Protein AF-A0A382X7Q1-F1 (afdb_monomer_lite)

Radius of gyration: 12.15 Å; chains: 1; bounding box: 29×17×39 Å

InterPro domains:
  IPR037143 4'-phosphopantetheinyl transferase domain superfamily [G3DSA:3.90.470.20] (1-47)
  IPR037143 4'-phosphopantetheinyl transferase domain superfamily [SSF56214] (2-45)

Foldseek 3Di:
DPCVQWDWDQDPVRATATHGNDDAQWGKGKDWDDDPPDIDMDMDTGHDD

Sequence (49 aa):
IDLRSIRIINNADGSPYVNLDLEYNGSVKVSISHTETHAIAFALSELNH

Secondary structure (DSSP, 8-state):
--GGGEEEEE-TTS-EEEEESS--SEEEEEEEEE-SS-EEEEEEEEE--

pLDDT: mean 92.39, std 6.15, range [64.25, 97.88]

Structure (mmCIF, N/CA/C/O backbone):
data_AF-A0A382X7Q1-F1
#
_entry.id   AF-A0A382X7Q1-F1
#
loop_
_atom_site.group_PDB
_atom_site.id
_atom_site.type_symbol
_atom_site.label_atom_id
_atom_site.label_alt_id
_atom_site.label_comp_id
_atom_site.label_asym_id
_atom_site.label_entity_id
_atom_site.label_seq_id
_atom_site.pdbx_PDB_ins_code
_atom_site.Cartn_x
_atom_site.Cartn_y
_atom_site.Cartn_z
_atom_site.occupancy
_atom_site.B_iso_or_equiv
_atom_site.auth_seq_id
_atom_site.auth_comp_id
_atom_site.auth_asym_id
_atom_site.auth_atom_id
_atom_site.pdbx_PDB_model_num
ATOM 1 N N . ILE A 1 1 ? -16.056 3.204 4.955 1.00 69.06 1 ILE A N 1
ATOM 2 C CA . ILE A 1 1 ? -14.694 3.772 5.060 1.00 69.06 1 ILE A CA 1
ATOM 3 C C . ILE A 1 1 ? -14.464 4.558 3.784 1.00 69.06 1 ILE A C 1
ATOM 5 O O . ILE A 1 1 ? -14.563 3.963 2.717 1.00 69.06 1 ILE A O 1
ATOM 9 N N . ASP A 1 2 ? -14.283 5.874 3.871 1.00 87.44 2 ASP A N 1
ATOM 10 C CA . ASP A 1 2 ? -13.873 6.650 2.698 1.00 87.44 2 ASP A CA 1
ATOM 11 C C . ASP A 1 2 ? -12.389 6.379 2.463 1.00 87.44 2 ASP A C 1
ATOM 13 O O . ASP A 1 2 ? -11.568 6.712 3.304 1.00 87.44 2 ASP A O 1
ATOM 17 N N . LEU A 1 3 ? -12.021 5.758 1.344 1.00 88.50 3 LEU A N 1
ATOM 18 C CA . LEU A 1 3 ? -10.615 5.439 1.080 1.00 88.50 3 LEU A CA 1
ATOM 19 C C . LEU A 1 3 ? -9.746 6.697 0.925 1.00 88.50 3 LEU A C 1
ATOM 21 O O . LEU A 1 3 ? -8.534 6.620 1.099 1.00 88.50 3 LEU A O 1
ATOM 25 N N . ARG A 1 4 ? -10.350 7.869 0.676 1.00 91.25 4 ARG A N 1
ATOM 26 C CA . ARG A 1 4 ? -9.641 9.159 0.653 1.00 91.25 4 ARG A CA 1
ATOM 27 C C . ARG A 1 4 ? -9.100 9.566 2.023 1.00 91.25 4 ARG A C 1
ATOM 29 O O . ARG A 1 4 ? -8.206 10.407 2.080 1.00 91.25 4 ARG A O 1
ATOM 36 N N . SER A 1 5 ? -9.592 8.959 3.107 1.00 92.94 5 SER A N 1
ATOM 37 C CA . SER A 1 5 ? -9.042 9.155 4.448 1.00 92.94 5 SER A CA 1
ATOM 38 C C . SER A 1 5 ? -7.750 8.366 4.687 1.00 92.94 5 SER A C 1
ATOM 40 O O . SER A 1 5 ? -7.192 8.449 5.773 1.00 92.94 5 SER A O 1
ATOM 42 N N . ILE A 1 6 ? -7.260 7.594 3.711 1.00 93.88 6 ILE A N 1
ATOM 43 C CA . ILE A 1 6 ? -5.994 6.857 3.788 1.00 93.88 6 ILE A CA 1
ATOM 44 C C . ILE A 1 6 ? -5.052 7.439 2.737 1.00 93.88 6 ILE A C 1
ATOM 46 O O . ILE A 1 6 ? -5.195 7.187 1.541 1.00 93.88 6 ILE A 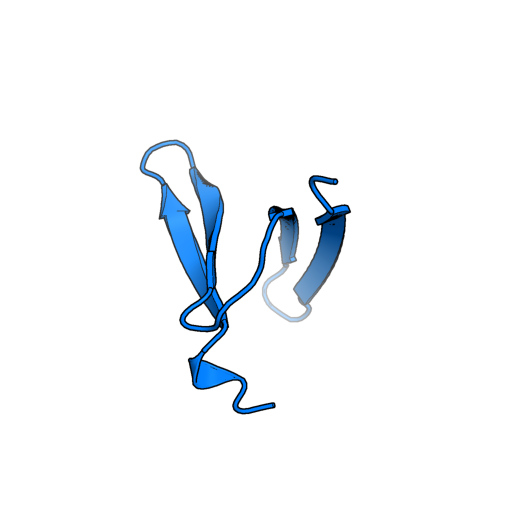O 1
ATOM 50 N N . ARG A 1 7 ? -4.077 8.235 3.174 1.00 94.75 7 ARG A N 1
ATOM 51 C CA . ARG A 1 7 ? -3.091 8.863 2.289 1.00 94.75 7 ARG A CA 1
ATOM 52 C C . ARG A 1 7 ? -1.754 8.147 2.412 1.00 94.75 7 ARG A C 1
ATOM 54 O O . ARG A 1 7 ? -1.218 8.035 3.510 1.00 94.75 7 ARG A O 1
ATOM 61 N N . ILE A 1 8 ? -1.202 7.707 1.284 1.00 94.56 8 ILE A N 1
ATOM 62 C CA . ILE A 1 8 ? 0.181 7.231 1.201 1.00 94.56 8 ILE A CA 1
ATOM 63 C C . ILE A 1 8 ? 1.043 8.378 0.686 1.00 94.56 8 ILE A C 1
ATOM 65 O O . ILE A 1 8 ? 0.828 8.876 -0.418 1.00 94.56 8 ILE A O 1
ATOM 69 N N . ILE A 1 9 ? 1.997 8.808 1.499 1.00 94.69 9 ILE A N 1
ATOM 70 C CA . ILE A 1 9 ? 2.932 9.889 1.195 1.00 94.69 9 ILE A CA 1
ATOM 71 C C . ILE A 1 9 ? 4.297 9.252 0.948 1.00 94.69 9 ILE A C 1
ATOM 73 O O . ILE A 1 9 ? 4.729 8.415 1.732 1.00 94.69 9 ILE A O 1
ATOM 77 N N . ASN A 1 10 ? 4.971 9.619 -0.139 1.00 91.81 10 ASN A N 1
ATOM 78 C CA . ASN A 1 10 ? 6.339 9.175 -0.382 1.00 91.81 10 ASN A CA 1
ATOM 79 C C . ASN A 1 10 ? 7.306 10.152 0.298 1.00 91.81 10 ASN A C 1
ATOM 81 O O . ASN A 1 10 ? 7.298 11.345 -0.015 1.00 91.81 10 ASN A O 1
ATOM 85 N N . ASN A 1 11 ? 8.093 9.662 1.250 1.00 91.88 11 ASN A N 1
ATOM 86 C CA . ASN A 1 11 ? 9.130 10.450 1.898 1.00 91.88 11 ASN A CA 1
ATOM 87 C C . ASN A 1 11 ? 10.305 10.696 0.939 1.00 91.88 11 ASN A C 1
ATO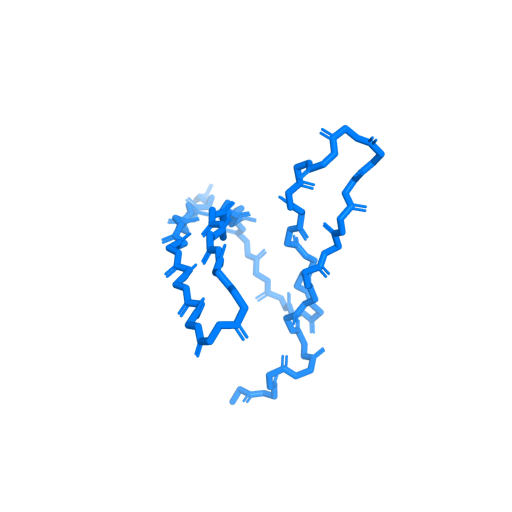M 89 O O . ASN A 1 11 ? 10.485 10.012 -0.064 1.00 91.88 11 ASN A O 1
ATOM 93 N N . ALA A 1 12 ? 11.155 11.669 1.270 1.00 94.06 12 ALA A N 1
ATOM 94 C CA . ALA A 1 12 ? 12.325 12.007 0.455 1.00 94.06 12 ALA A CA 1
ATOM 95 C C . ALA A 1 12 ? 13.334 10.849 0.300 1.00 94.06 12 ALA A C 1
ATOM 97 O O . ALA A 1 12 ? 14.107 10.835 -0.653 1.00 94.06 12 ALA A O 1
ATOM 98 N N . ASP A 1 13 ? 13.323 9.882 1.219 1.00 93.31 13 ASP A N 1
ATOM 99 C CA . ASP A 1 13 ? 14.148 8.670 1.179 1.00 93.31 13 ASP A CA 1
ATOM 100 C C . ASP A 1 13 ? 13.511 7.516 0.378 1.00 93.31 13 ASP A C 1
ATOM 102 O O . ASP A 1 13 ? 14.077 6.427 0.308 1.00 93.31 13 ASP A O 1
ATOM 106 N N . GLY A 1 14 ? 12.340 7.739 -0.230 1.00 88.69 14 GLY A N 1
ATOM 107 C CA . GLY A 1 14 ? 11.590 6.724 -0.968 1.00 88.69 14 GLY A CA 1
ATOM 108 C C . GLY A 1 14 ? 10.707 5.831 -0.092 1.00 88.69 14 GLY A C 1
ATOM 109 O O . GLY A 1 14 ? 10.019 4.956 -0.624 1.00 88.69 14 GLY A O 1
ATOM 110 N N . SER A 1 15 ? 10.712 6.010 1.234 1.00 90.88 15 SER A N 1
ATOM 111 C CA . SER A 1 15 ? 9.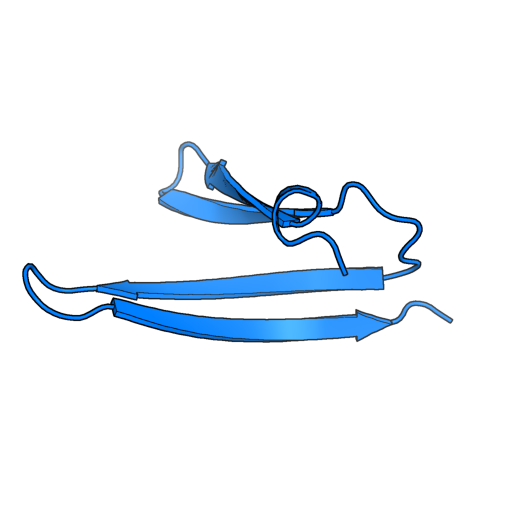867 5.222 2.133 1.00 90.88 15 SER A CA 1
ATOM 112 C C . SER A 1 15 ? 8.411 5.713 2.107 1.00 90.88 15 SER A C 1
ATOM 114 O O . SER A 1 15 ? 8.155 6.920 2.131 1.00 90.88 15 SER A O 1
ATOM 116 N N . PRO A 1 16 ? 7.415 4.811 2.072 1.00 95.44 16 PRO A N 1
ATOM 117 C CA . PRO A 1 16 ? 6.019 5.212 2.161 1.00 95.44 16 PRO A CA 1
ATOM 118 C C . PRO A 1 16 ? 5.620 5.505 3.617 1.00 95.44 16 PRO A C 1
ATOM 120 O O . PRO A 1 16 ? 5.875 4.719 4.529 1.00 95.44 16 PRO A O 1
ATOM 123 N N . TYR A 1 17 ? 4.919 6.615 3.826 1.00 94.25 17 TYR A N 1
ATOM 124 C CA . TYR A 1 17 ? 4.312 7.016 5.090 1.00 94.25 17 TYR A CA 1
ATOM 125 C C . TYR A 1 17 ? 2.785 7.013 4.974 1.00 94.25 17 TYR A C 1
ATOM 127 O O . TYR A 1 17 ? 2.224 7.558 4.021 1.00 94.25 17 TYR A O 1
ATOM 135 N N . VAL A 1 18 ? 2.103 6.403 5.946 1.00 95.19 18 VAL A N 1
ATOM 136 C CA . VAL A 1 18 ? 0.636 6.336 5.986 1.00 95.19 18 VAL A CA 1
ATOM 137 C C . VAL A 1 18 ? 0.100 7.465 6.860 1.00 95.19 18 VAL A C 1
ATOM 139 O O . VAL A 1 18 ? 0.362 7.510 8.058 1.00 95.19 18 VAL A O 1
ATOM 142 N N . ASN A 1 19 ? -0.686 8.357 6.265 1.00 93.81 19 ASN A N 1
ATOM 143 C CA . ASN A 1 19 ? -1.418 9.410 6.957 1.00 93.81 19 ASN A CA 1
ATOM 144 C C . ASN A 1 19 ? -2.914 9.074 6.926 1.00 93.81 19 ASN A C 1
ATOM 146 O O . ASN A 1 19 ? -3.528 9.048 5.856 1.00 93.81 19 ASN A O 1
ATOM 150 N N . LEU A 1 20 ? -3.483 8.799 8.099 1.00 92.94 20 LEU A N 1
ATOM 151 C CA . LEU A 1 20 ? -4.891 8.466 8.269 1.00 92.94 20 LEU A CA 1
ATOM 152 C C . LEU A 1 20 ? -5.667 9.704 8.724 1.00 92.94 20 LEU A C 1
ATOM 154 O O . LEU A 1 20 ? -5.437 10.230 9.806 1.00 92.94 20 LEU A O 1
ATOM 158 N N . ASP A 1 21 ? -6.613 10.144 7.903 1.00 91.38 21 ASP A N 1
ATOM 159 C CA . ASP A 1 21 ? -7.564 11.217 8.208 1.00 91.38 21 ASP A CA 1
ATOM 160 C C . ASP A 1 21 ? -8.820 10.645 8.884 1.00 91.38 21 ASP A C 1
ATOM 162 O O . ASP A 1 21 ? -9.950 10.799 8.421 1.00 91.38 21 ASP A O 1
ATOM 166 N N . LEU A 1 22 ? -8.593 9.836 9.916 1.00 89.19 22 LEU A N 1
ATOM 167 C CA . LEU A 1 22 ? -9.621 9.204 10.732 1.00 89.19 22 LEU A CA 1
ATOM 168 C C . LEU A 1 22 ? -9.066 8.955 12.133 1.00 89.19 22 LEU A C 1
ATOM 170 O O . LEU A 1 22 ? -7.859 8.795 12.314 1.00 89.19 22 LEU A O 1
ATOM 174 N N . GLU A 1 23 ? -9.952 8.913 13.122 1.00 88.56 23 GLU A N 1
ATOM 175 C CA . GLU A 1 23 ? -9.570 8.624 14.501 1.00 88.56 23 GLU A CA 1
ATOM 176 C C . GLU A 1 23 ? -9.070 7.171 14.598 1.00 88.56 23 GLU A C 1
ATOM 178 O O . GLU A 1 23 ? -9.847 6.217 14.545 1.00 88.56 23 GLU A O 1
ATOM 183 N N . TYR A 1 24 ? -7.747 7.005 14.664 1.00 90.00 24 TYR A N 1
ATOM 184 C CA . TYR A 1 24 ? -7.068 5.713 14.753 1.00 90.00 24 TYR A CA 1
ATOM 185 C C . TYR A 1 24 ? -5.960 5.784 15.805 1.00 90.00 24 TYR A C 1
ATOM 187 O O . TYR A 1 24 ? -4.951 6.463 15.615 1.00 90.00 24 TYR A O 1
ATOM 195 N N . ASN A 1 25 ? -6.144 5.075 16.922 1.00 90.88 25 ASN A N 1
ATOM 196 C CA . ASN A 1 25 ? -5.153 5.000 17.994 1.00 90.88 25 ASN A CA 1
ATOM 197 C C . ASN A 1 25 ? -4.119 3.903 17.709 1.00 90.88 25 ASN A C 1
ATOM 199 O O . ASN A 1 25 ? -4.148 2.813 18.281 1.00 90.88 25 ASN A O 1
ATOM 203 N N . GLY A 1 26 ? -3.220 4.167 16.771 1.00 92.31 26 GLY A N 1
ATOM 204 C CA . GLY A 1 26 ? -2.206 3.200 16.387 1.00 92.31 26 GLY A CA 1
ATOM 205 C C . GLY A 1 26 ? -1.260 3.727 15.324 1.00 92.31 26 GLY A C 1
ATOM 206 O O . GLY A 1 26 ? -1.320 4.889 14.925 1.00 92.31 26 GLY A O 1
ATOM 207 N N . SER A 1 27 ? -0.404 2.840 14.829 1.00 91.38 27 SER A N 1
ATOM 208 C CA . SER A 1 27 ? 0.450 3.106 13.677 1.00 91.38 27 SER A CA 1
ATOM 209 C C . SER A 1 27 ? 0.174 2.116 12.548 1.00 91.38 27 SER A C 1
ATOM 211 O O . SER A 1 27 ? -0.244 0.979 12.778 1.00 91.38 27 SER A O 1
ATOM 213 N N . VAL A 1 28 ? 0.387 2.558 11.310 1.00 94.69 28 VAL A N 1
ATOM 214 C CA . VAL A 1 28 ? 0.331 1.691 10.132 1.00 94.69 28 VAL A CA 1
ATOM 215 C C . VAL A 1 28 ? 1.623 1.859 9.354 1.00 94.69 28 VAL A C 1
ATOM 217 O O . VAL A 1 28 ? 2.025 2.975 9.026 1.00 94.69 28 VAL A O 1
ATOM 220 N N . LYS A 1 29 ? 2.267 0.738 9.040 1.00 93.94 29 LYS A N 1
ATOM 221 C CA . LYS A 1 29 ? 3.409 0.676 8.125 1.00 93.94 29 LYS A CA 1
ATOM 222 C C . LYS A 1 29 ? 2.970 -0.024 6.854 1.00 93.94 29 LYS A C 1
ATOM 224 O O . LYS A 1 29 ? 2.196 -0.976 6.911 1.00 93.94 29 LYS A O 1
ATOM 229 N N . VAL A 1 30 ? 3.476 0.421 5.712 1.00 96.06 30 VAL A N 1
ATOM 230 C CA . VAL A 1 30 ? 3.162 -0.184 4.418 1.00 96.06 30 VAL A CA 1
ATOM 231 C C . VAL A 1 30 ? 4.442 -0.443 3.638 1.00 96.06 30 VAL A C 1
ATOM 233 O O . VAL A 1 30 ? 5.402 0.313 3.740 1.00 96.06 30 VAL A O 1
ATOM 236 N N . SER A 1 31 ? 4.454 -1.515 2.859 1.00 95.38 31 SER A N 1
ATOM 237 C CA . SER A 1 31 ? 5.434 -1.749 1.806 1.00 95.38 31 SER A CA 1
ATOM 238 C C . SER A 1 31 ? 4.693 -1.857 0.485 1.00 95.38 31 SER A C 1
ATOM 240 O O . SER A 1 31 ? 3.646 -2.504 0.411 1.00 95.38 31 SER A O 1
ATOM 242 N N . ILE A 1 32 ? 5.217 -1.196 -0.542 1.00 95.25 32 ILE A N 1
ATOM 243 C CA . ILE A 1 32 ? 4.627 -1.153 -1.877 1.00 95.25 32 ILE A CA 1
ATOM 244 C C . ILE A 1 32 ? 5.715 -1.550 -2.862 1.00 95.25 32 ILE A C 1
ATOM 246 O O . ILE A 1 32 ? 6.824 -1.022 -2.821 1.00 95.25 32 ILE A O 1
ATOM 250 N N . SER A 1 33 ? 5.392 -2.479 -3.753 1.00 95.69 33 SER A N 1
ATOM 251 C CA . SER A 1 33 ? 6.252 -2.858 -4.865 1.00 95.69 33 SER A CA 1
ATOM 252 C C . SER A 1 33 ? 5.425 -2.872 -6.135 1.00 95.69 33 SER A C 1
ATOM 254 O O . SER A 1 33 ? 4.270 -3.302 -6.135 1.00 95.69 33 SER A O 1
ATOM 256 N N . HIS A 1 34 ? 5.997 -2.377 -7.223 1.00 96.00 34 HIS A N 1
ATOM 257 C CA . HIS A 1 34 ? 5.319 -2.365 -8.502 1.00 96.00 34 HIS A CA 1
ATOM 258 C C . HIS A 1 34 ? 6.297 -2.576 -9.650 1.00 96.00 34 HIS A C 1
ATOM 260 O O . HIS A 1 34 ? 7.503 -2.364 -9.544 1.00 96.00 34 HIS A O 1
ATOM 266 N N . THR A 1 35 ? 5.724 -3.001 -10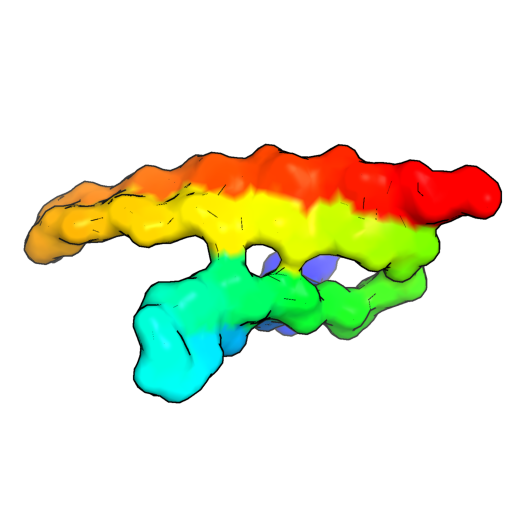.760 1.00 96.75 35 THR A N 1
ATOM 267 C CA . THR A 1 35 ? 6.325 -3.001 -12.089 1.00 96.75 35 THR A CA 1
ATOM 268 C C . THR A 1 35 ? 5.532 -2.027 -12.958 1.00 96.75 35 THR A C 1
ATOM 270 O O . THR A 1 35 ? 4.605 -1.374 -12.479 1.00 96.75 35 THR A O 1
ATOM 273 N N . GLU A 1 36 ? 5.834 -1.977 -14.251 1.00 97.44 36 GLU A N 1
ATOM 274 C CA . GLU A 1 36 ? 5.049 -1.213 -15.229 1.00 97.44 36 GLU A CA 1
ATOM 275 C C . GLU A 1 36 ? 3.587 -1.689 -15.358 1.00 97.44 36 GLU A C 1
ATOM 277 O O . GLU A 1 36 ? 2.744 -0.963 -15.873 1.00 97.44 36 GLU A O 1
ATOM 282 N N . THR A 1 37 ? 3.268 -2.918 -14.928 1.00 97.88 37 THR A N 1
ATOM 283 C CA . THR A 1 37 ? 1.958 -3.552 -15.205 1.00 97.88 37 THR A CA 1
ATOM 284 C C . THR A 1 37 ? 1.206 -4.025 -13.968 1.00 97.88 37 THR A C 1
ATOM 286 O O . THR A 1 37 ? -0.005 -4.218 -14.027 1.00 97.88 37 THR A O 1
ATOM 289 N N . HIS A 1 38 ? 1.902 -4.223 -12.851 1.00 97.56 38 HIS A N 1
ATOM 290 C CA . HIS A 1 38 ? 1.324 -4.781 -11.633 1.00 97.56 38 HIS A CA 1
ATOM 291 C C . HIS A 1 38 ? 1.855 -4.044 -10.414 1.00 97.56 38 HIS A C 1
ATOM 293 O O . HIS A 1 38 ? 3.032 -3.690 -10.371 1.00 97.56 38 HIS A O 1
ATOM 299 N N . ALA A 1 39 ? 1.007 -3.891 -9.404 1.00 97.06 39 ALA A N 1
ATOM 300 C CA . ALA A 1 39 ? 1.379 -3.361 -8.104 1.00 97.06 39 ALA A CA 1
ATOM 301 C C . ALA A 1 39 ? 0.867 -4.287 -7.000 1.00 97.06 39 ALA A C 1
ATOM 303 O O . ALA A 1 39 ? -0.231 -4.839 -7.092 1.00 97.06 39 ALA A O 1
ATOM 304 N N . ILE A 1 40 ? 1.668 -4.435 -5.952 1.00 97.62 40 ILE A N 1
ATOM 305 C CA . ILE A 1 40 ? 1.315 -5.130 -4.720 1.00 97.62 40 ILE A CA 1
ATOM 306 C C . ILE A 1 40 ? 1.642 -4.227 -3.533 1.00 97.62 40 ILE A C 1
ATOM 308 O O . ILE A 1 40 ? 2.643 -3.507 -3.532 1.00 97.62 40 ILE A O 1
ATOM 312 N N . ALA A 1 41 ? 0.794 -4.276 -2.512 1.00 96.19 41 ALA A N 1
ATOM 313 C CA . ALA A 1 41 ? 1.020 -3.591 -1.253 1.00 96.19 41 ALA A CA 1
ATOM 314 C C . ALA A 1 41 ? 0.733 -4.534 -0.085 1.00 96.19 41 ALA A C 1
ATOM 316 O O . ALA A 1 41 ? -0.175 -5.363 -0.147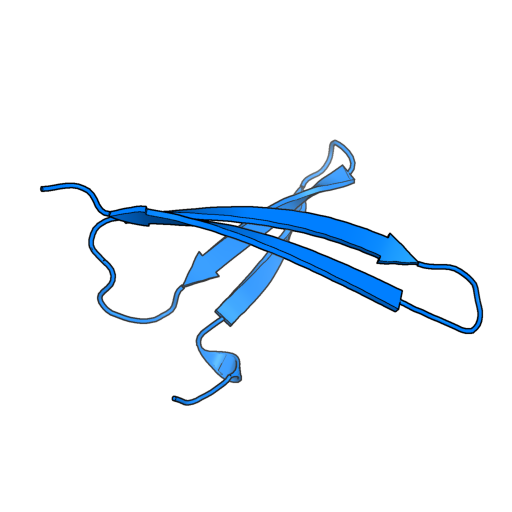 1.00 96.19 41 ALA A O 1
ATOM 317 N N . PHE A 1 42 ? 1.500 -4.380 0.987 1.00 96.88 42 PHE A N 1
ATOM 318 C CA . PHE A 1 42 ? 1.302 -5.083 2.246 1.00 96.88 42 PHE A CA 1
ATOM 319 C C . PHE A 1 42 ? 1.355 -4.079 3.394 1.00 96.88 42 PHE A C 1
ATOM 321 O O . PHE A 1 42 ? 2.253 -3.238 3.426 1.00 96.88 42 PHE A O 1
ATOM 328 N N . ALA A 1 43 ? 0.410 -4.167 4.330 1.00 95.81 43 ALA A N 1
ATOM 329 C CA . ALA A 1 43 ? 0.305 -3.250 5.457 1.00 95.81 43 ALA A CA 1
ATOM 330 C C . ALA A 1 43 ? 0.339 -3.998 6.795 1.00 95.81 43 ALA A C 1
ATOM 332 O O . ALA A 1 43 ? -0.300 -5.036 6.958 1.00 95.81 43 ALA A O 1
ATOM 333 N N . LEU A 1 44 ? 1.066 -3.430 7.754 1.00 95.75 44 LEU A N 1
ATOM 334 C CA . LEU A 1 44 ? 1.080 -3.834 9.155 1.00 95.75 44 LEU A CA 1
ATOM 335 C C . LEU A 1 44 ? 0.384 -2.752 9.974 1.00 95.75 44 LEU A C 1
ATOM 337 O O . LEU A 1 44 ? 0.777 -1.588 9.907 1.00 95.75 44 LEU A O 1
ATOM 341 N N . SER A 1 45 ? -0.628 -3.150 10.741 1.00 94.06 45 SER A N 1
ATOM 342 C CA . SER A 1 45 ? -1.390 -2.273 11.630 1.00 94.06 45 SER A CA 1
ATOM 343 C C . SER A 1 45 ? -1.058 -2.630 13.073 1.00 94.06 45 SER A C 1
ATOM 345 O O . SER A 1 45 ? -1.299 -3.759 13.497 1.00 94.06 45 SER A O 1
ATOM 347 N N . GLU A 1 46 ? -0.508 -1.681 13.819 1.00 94.38 46 GLU A N 1
ATOM 348 C CA . GLU A 1 46 ? -0.257 -1.800 15.254 1.00 94.38 46 GLU A CA 1
ATOM 349 C C . GLU A 1 46 ? -1.259 -0.903 15.984 1.00 94.38 46 GLU A C 1
ATOM 351 O O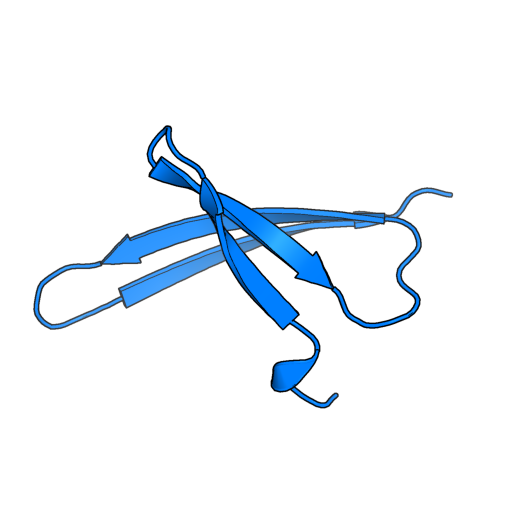 . GLU A 1 46 ? -1.347 0.291 15.686 1.00 94.38 46 GLU A O 1
ATOM 356 N N . LEU A 1 47 ? -2.054 -1.475 16.889 1.00 92.88 47 LEU A N 1
ATOM 357 C CA . LEU A 1 47 ? -2.934 -0.713 17.774 1.00 92.88 47 LEU A CA 1
ATOM 358 C C . LEU A 1 47 ? -2.184 -0.381 19.058 1.00 92.88 47 LEU A C 1
ATOM 360 O O . LEU A 1 47 ? -1.622 -1.270 19.696 1.00 92.88 47 LEU A O 1
ATOM 364 N N . ASN A 1 48 ? -2.230 0.887 19.450 1.00 82.38 48 ASN A N 1
ATOM 365 C CA . ASN A 1 48 ? -1.729 1.309 20.746 1.00 82.38 48 ASN A CA 1
ATOM 366 C C . ASN A 1 48 ? -2.874 1.164 21.756 1.00 82.38 48 ASN A C 1
ATOM 368 O O . ASN A 1 48 ? -3.976 1.664 21.522 1.00 82.38 48 ASN A O 1
ATOM 372 N N . HIS A 1 49 ? -2.622 0.432 22.839 1.00 64.25 49 HIS A N 1
ATOM 373 C CA . HIS A 1 49 ? -3.555 0.269 23.954 1.00 64.25 49 HIS A CA 1
ATOM 374 C C . HIS A 1 49 ? -3.429 1.410 24.962 1.00 64.25 49 HIS A C 1
ATOM 376 O O . HIS A 1 49 ? -2.285 1.861 25.196 1.00 64.25 49 HIS A O 1
#

Organism: NCBI:txid408172